Protein AF-A0A516KIY7-F1 (afdb_monomer_lite)

Sequence (84 aa):
MHGFHSWDTTAAVYLTHPELFEDYHCIIDGAEEDLKSGSLKPDQNKRIESPKVNIPIRIRDVFQYNTTILEAWSTVSLGHFAQN

Radius of gyration: 18.49 Å; chains: 1; bounding box: 32×33×59 Å

pLDDT: mean 82.88, std 14.32, range [40.59, 96.81]

Secondary structure (DSSP, 8-state):
------HHHHHHHHHH-GGGEE--EEEEE--HHHHTTT--EE-SS--TTSPEEE---EES-HHHHHHHHHHHHHTS--------

Organism: NCBI:txid2594883

Foldseek 3Di:
DDDDDPPVLVVVCCVVPVVQFDWDKFFWDPPVVCVVVVDIDGPPPPDVPTDIDIDGPDGNDPVVSVVVVVVVVVPDDPPDPDDD

Structure (mmCIF, N/CA/C/O backbone):
data_AF-A0A516KIY7-F1
#
_entry.id   AF-A0A516KIY7-F1
#
loop_
_atom_site.group_PDB
_atom_site.id
_atom_site.type_symbol
_atom_site.label_atom_id
_atom_site.label_alt_id
_atom_site.label_comp_id
_atom_site.label_asym_id
_atom_site.label_entity_id
_atom_site.label_seq_id
_atom_site.pdbx_PDB_ins_code
_atom_site.Cartn_x
_atom_site.Cartn_y
_atom_site.Cartn_z
_atom_site.occupancy
_atom_site.B_iso_or_equiv
_atom_site.auth_seq_id
_atom_site.auth_comp_id
_atom_site.auth_asym_id
_atom_site.auth_atom_id
_atom_site.pdbx_PDB_model_num
ATOM 1 N N . MET A 1 1 ? 14.636 8.140 10.192 1.00 40.59 1 MET A N 1
ATOM 2 C CA . MET A 1 1 ? 13.304 7.519 10.032 1.00 40.59 1 MET A CA 1
ATOM 3 C C . MET A 1 1 ? 13.098 6.589 11.214 1.00 40.59 1 MET A C 1
ATOM 5 O O . MET A 1 1 ? 13.799 5.593 11.298 1.00 40.59 1 MET A O 1
ATOM 9 N N . HIS A 1 2 ? 12.236 6.955 12.163 1.00 50.22 2 HIS A N 1
ATOM 10 C CA . HIS A 1 2 ? 11.870 6.096 13.290 1.00 50.22 2 HIS A CA 1
ATOM 11 C C . HIS A 1 2 ? 10.366 5.850 13.216 1.00 50.22 2 HIS A C 1
ATOM 13 O O . HIS A 1 2 ? 9.583 6.786 13.336 1.00 50.22 2 HIS A O 1
ATOM 19 N N . GLY A 1 3 ? 9.984 4.606 12.951 1.00 60.25 3 GLY A N 1
ATOM 20 C CA . GLY A 1 3 ? 8.600 4.169 12.836 1.00 60.25 3 GLY A CA 1
ATOM 21 C C . GLY A 1 3 ? 8.556 2.696 12.449 1.00 60.25 3 GLY A C 1
ATOM 22 O O . GLY A 1 3 ? 9.399 2.227 11.687 1.00 60.25 3 GLY A O 1
ATOM 23 N N . PHE A 1 4 ? 7.607 1.956 13.015 1.00 61.94 4 PHE A N 1
ATOM 24 C CA . PHE A 1 4 ? 7.307 0.594 12.592 1.00 61.94 4 PHE A CA 1
ATOM 25 C C . PHE A 1 4 ? 6.469 0.668 11.312 1.00 61.94 4 PHE A C 1
ATOM 27 O O . PHE A 1 4 ? 5.393 1.266 11.311 1.00 61.94 4 PHE A O 1
ATOM 34 N N . HIS A 1 5 ? 6.970 0.104 10.215 1.00 76.06 5 HIS A N 1
ATOM 35 C CA . HIS A 1 5 ? 6.264 0.091 8.937 1.00 76.06 5 HIS A CA 1
ATOM 36 C C . HIS A 1 5 ? 5.502 -1.227 8.798 1.00 76.06 5 HIS A C 1
ATOM 38 O O . HIS A 1 5 ? 6.095 -2.274 8.555 1.00 76.06 5 HIS A O 1
ATOM 44 N N . SER A 1 6 ? 4.180 -1.185 8.972 1.00 87.56 6 SER A N 1
ATOM 45 C CA . SER A 1 6 ? 3.318 -2.355 8.780 1.00 87.56 6 SER A CA 1
ATOM 46 C C . SER A 1 6 ? 2.939 -2.485 7.303 1.00 87.56 6 SER A C 1
ATOM 48 O O . SER A 1 6 ? 1.812 -2.181 6.921 1.00 87.56 6 SER A O 1
ATOM 50 N N . TRP A 1 7 ? 3.906 -2.882 6.469 1.00 88.88 7 TRP A N 1
ATOM 51 C CA . TRP A 1 7 ? 3.744 -2.922 5.009 1.00 88.88 7 TRP A CA 1
ATOM 52 C C . TRP A 1 7 ? 2.564 -3.790 4.552 1.00 88.88 7 TRP A C 1
ATOM 54 O O . TRP A 1 7 ? 1.826 -3.372 3.662 1.00 88.88 7 TRP A O 1
ATOM 64 N N . ASP A 1 8 ? 2.321 -4.929 5.204 1.00 93.25 8 ASP A N 1
ATOM 65 C CA . ASP A 1 8 ? 1.181 -5.797 4.874 1.00 93.25 8 ASP A CA 1
ATOM 66 C C . ASP A 1 8 ? -0.163 -5.136 5.214 1.00 93.25 8 ASP A C 1
ATOM 68 O O . ASP A 1 8 ? -1.106 -5.174 4.423 1.00 93.25 8 ASP A O 1
ATOM 72 N N . THR A 1 9 ? -0.241 -4.448 6.359 1.00 94.38 9 THR A N 1
ATOM 73 C CA . THR A 1 9 ? -1.427 -3.658 6.720 1.00 94.38 9 THR A CA 1
ATOM 74 C C . THR A 1 9 ? -1.632 -2.521 5.725 1.00 94.38 9 THR A C 1
ATOM 76 O O . THR A 1 9 ? -2.752 -2.300 5.276 1.00 94.38 9 THR A O 1
ATOM 79 N N . THR A 1 10 ? -0.564 -1.827 5.318 1.00 94.06 10 THR A N 1
ATOM 80 C CA . THR A 1 10 ? -0.649 -0.769 4.303 1.00 94.06 10 THR A CA 1
ATOM 81 C C . THR A 1 10 ? -1.200 -1.304 2.981 1.00 94.06 10 THR A C 1
ATOM 83 O O . THR A 1 10 ? -2.048 -0.647 2.381 1.00 94.06 10 THR A O 1
ATOM 86 N N . ALA A 1 11 ? -0.785 -2.500 2.550 1.00 94.31 11 ALA A N 1
ATOM 87 C CA . ALA A 1 11 ? -1.325 -3.138 1.351 1.00 94.31 11 ALA A CA 1
ATOM 88 C C . ALA A 1 11 ? -2.830 -3.439 1.485 1.00 94.31 11 ALA A C 1
ATOM 90 O O . ALA A 1 11 ? -3.596 -3.154 0.565 1.00 94.31 11 ALA A O 1
ATOM 91 N N . ALA A 1 12 ? -3.278 -3.942 2.640 1.00 95.50 12 ALA A N 1
ATOM 92 C CA . ALA A 1 12 ? -4.700 -4.176 2.902 1.00 95.50 12 ALA A CA 1
ATOM 93 C C . ALA A 1 12 ? -5.524 -2.873 2.918 1.00 95.50 12 ALA A C 1
ATOM 95 O O . ALA A 1 12 ? -6.627 -2.825 2.368 1.00 95.50 12 ALA A O 1
ATOM 96 N N . VAL A 1 13 ? -4.984 -1.796 3.499 1.00 96.00 13 VAL A N 1
ATOM 97 C CA . VAL A 1 13 ? -5.637 -0.477 3.493 1.00 96.00 13 VAL A CA 1
ATOM 98 C C . VAL A 1 13 ? -5.703 0.085 2.074 1.00 96.00 13 VAL A C 1
ATOM 100 O O . VAL A 1 13 ? -6.750 0.579 1.685 1.00 96.00 13 VAL A O 1
ATOM 103 N N . TYR A 1 14 ? -4.657 -0.062 1.257 1.00 95.75 14 TYR A N 1
ATOM 104 C CA . TYR A 1 14 ? -4.689 0.367 -0.147 1.00 95.75 14 TYR A CA 1
ATOM 105 C C . TYR A 1 14 ? -5.778 -0.342 -0.963 1.00 95.75 14 TYR A C 1
ATOM 107 O O . TYR A 1 14 ? -6.451 0.292 -1.770 1.00 95.75 14 TYR A O 1
ATOM 115 N N . LEU A 1 15 ? -5.998 -1.638 -0.728 1.00 95.12 15 LEU A N 1
ATOM 116 C CA . LEU A 1 15 ? -7.049 -2.393 -1.418 1.00 95.12 15 LEU A CA 1
ATOM 117 C C . LEU A 1 15 ? -8.469 -1.990 -0.997 1.00 95.12 15 LEU A C 1
ATOM 119 O O . LEU A 1 15 ? -9.397 -2.136 -1.788 1.00 95.12 15 LEU A O 1
ATOM 123 N N . THR A 1 16 ? -8.649 -1.528 0.241 1.00 96.44 16 THR A N 1
ATOM 124 C CA . THR A 1 16 ? -9.974 -1.236 0.818 1.00 96.44 16 THR A CA 1
ATOM 125 C C . THR A 1 16 ? -10.332 0.249 0.812 1.00 96.44 16 THR A C 1
ATOM 127 O O . THR A 1 16 ? -11.512 0.574 0.753 1.00 96.44 16 THR A O 1
ATOM 130 N N . HIS A 1 17 ? -9.326 1.122 0.842 1.00 96.75 17 HIS A N 1
ATOM 131 C CA . HIS A 1 17 ? -9.431 2.582 0.911 1.00 96.75 17 HIS A CA 1
ATOM 132 C C . HIS A 1 17 ? -8.379 3.240 -0.012 1.00 96.75 17 HIS A C 1
ATOM 134 O O . HIS A 1 17 ? -7.485 3.958 0.459 1.00 96.75 17 HIS A O 1
ATOM 140 N N . PRO A 1 18 ? -8.404 2.963 -1.333 1.00 95.62 18 PRO A N 1
ATOM 141 C CA . PRO A 1 18 ? -7.406 3.478 -2.276 1.00 95.62 18 PRO A CA 1
ATOM 142 C C . PRO A 1 18 ? -7.369 5.013 -2.338 1.00 95.62 18 PRO A C 1
ATOM 144 O O . PRO A 1 18 ? -6.326 5.594 -2.628 1.00 95.62 18 PRO A O 1
ATOM 147 N N . GLU A 1 19 ? -8.469 5.692 -2.010 1.00 96.31 19 GLU A N 1
ATOM 148 C CA . GLU A 1 19 ? -8.571 7.153 -1.959 1.00 96.31 19 GLU A CA 1
ATOM 149 C C . GLU A 1 19 ? -7.622 7.803 -0.943 1.00 96.31 19 GLU A C 1
ATOM 151 O O . GLU A 1 19 ? -7.280 8.980 -1.082 1.00 96.31 19 GLU A O 1
ATOM 156 N N . LEU A 1 20 ? -7.142 7.042 0.047 1.00 96.81 20 LEU A N 1
ATOM 157 C CA . LEU A 1 20 ? -6.144 7.508 1.010 1.00 96.81 20 LEU A CA 1
ATOM 158 C C . LEU A 1 20 ? -4.736 7.600 0.414 1.00 96.81 20 LEU A C 1
ATOM 160 O O . LEU A 1 20 ? -3.827 8.104 1.078 1.00 96.81 20 LEU A O 1
ATOM 164 N N . PHE A 1 21 ? -4.531 7.149 -0.824 1.00 96.56 21 PHE A N 1
ATOM 165 C CA . PHE A 1 21 ? -3.218 7.034 -1.439 1.00 96.56 21 PHE A CA 1
ATOM 166 C C . PHE A 1 21 ? -3.057 7.938 -2.660 1.00 96.56 21 PHE A C 1
ATOM 168 O O . PHE A 1 21 ? -3.987 8.235 -3.412 1.00 96.56 21 PHE A O 1
ATOM 175 N N . GLU A 1 22 ? -1.836 8.433 -2.835 1.00 95.62 22 GLU A N 1
ATOM 176 C CA . GLU A 1 22 ? -1.420 9.143 -4.035 1.00 95.62 22 GLU A CA 1
ATOM 177 C C . GLU A 1 22 ? -0.893 8.153 -5.070 1.00 95.62 22 GLU A C 1
ATOM 179 O O . GLU A 1 22 ? 0.194 7.590 -4.907 1.00 95.62 22 GLU A O 1
ATOM 184 N N . ASP A 1 23 ? -1.683 7.965 -6.127 1.00 93.75 23 ASP A N 1
ATOM 185 C CA . ASP A 1 23 ? -1.313 7.158 -7.281 1.00 93.75 23 ASP A CA 1
ATOM 186 C C . ASP A 1 23 ? -0.073 7.712 -7.970 1.00 93.75 23 ASP A C 1
ATOM 188 O O . ASP A 1 23 ? 0.025 8.901 -8.286 1.00 93.75 23 ASP A O 1
ATOM 192 N N . TYR A 1 24 ? 0.834 6.807 -8.308 1.00 90.62 24 TYR A N 1
ATOM 193 C CA . TYR A 1 24 ? 1.941 7.092 -9.195 1.00 90.62 24 TYR A CA 1
ATOM 194 C C . TYR A 1 24 ? 2.083 5.940 -10.175 1.00 90.62 24 TYR A C 1
ATOM 196 O O . TYR A 1 24 ? 2.517 4.834 -9.854 1.00 90.62 24 TYR A O 1
ATOM 204 N N . HIS A 1 25 ? 1.687 6.225 -11.408 1.00 89.56 25 HIS A N 1
ATOM 205 C CA . HIS A 1 25 ? 1.755 5.259 -12.481 1.00 89.56 25 HIS A CA 1
ATOM 206 C C . HIS A 1 25 ? 3.132 5.316 -13.132 1.00 89.56 25 HIS A C 1
ATOM 208 O O . HIS A 1 25 ? 3.501 6.338 -13.715 1.00 89.56 25 HIS A O 1
ATOM 214 N N . CYS A 1 26 ? 3.861 4.208 -13.091 1.00 87.00 26 CYS A N 1
ATOM 215 C CA . CYS A 1 26 ? 5.143 4.074 -13.764 1.00 87.00 26 CYS A CA 1
ATOM 216 C C . CYS A 1 26 ? 5.206 2.788 -14.584 1.00 87.00 26 CYS A C 1
ATOM 218 O O . CYS A 1 26 ? 4.370 1.893 -14.469 1.00 87.00 26 CYS A O 1
ATOM 220 N N . ILE A 1 27 ? 6.194 2.740 -15.464 1.00 86.81 27 ILE A N 1
ATOM 221 C CA . ILE A 1 27 ? 6.563 1.538 -16.198 1.00 86.81 27 ILE A CA 1
ATOM 222 C C . ILE A 1 27 ? 7.710 0.899 -15.418 1.00 86.81 27 ILE A C 1
ATOM 224 O O . ILE A 1 27 ? 8.604 1.623 -14.981 1.00 86.81 27 ILE A O 1
ATOM 228 N N . ILE A 1 28 ? 7.686 -0.417 -15.224 1.00 84.88 28 ILE A N 1
ATOM 229 C CA . ILE A 1 28 ? 8.790 -1.149 -14.589 1.00 84.88 28 ILE A CA 1
ATOM 230 C C . ILE A 1 28 ? 9.595 -1.887 -15.659 1.00 84.88 28 ILE A C 1
ATOM 232 O O . ILE A 1 28 ? 9.014 -2.509 -16.548 1.00 84.88 28 ILE A O 1
ATOM 236 N N . ASP A 1 29 ? 10.924 -1.832 -15.550 1.00 77.50 29 ASP A N 1
ATOM 237 C CA . ASP A 1 29 ? 11.824 -2.707 -16.298 1.00 77.50 29 ASP A CA 1
ATOM 238 C C . ASP A 1 29 ? 11.786 -4.105 -15.667 1.00 77.50 29 ASP A C 1
ATOM 240 O O . ASP A 1 29 ? 12.146 -4.292 -14.502 1.00 77.50 29 ASP A O 1
ATOM 244 N N . GLY A 1 30 ? 11.240 -5.059 -16.418 1.00 73.31 30 GLY A N 1
ATOM 245 C CA . GLY A 1 30 ? 10.985 -6.430 -15.982 1.00 73.31 30 GLY A CA 1
ATOM 246 C C . GLY A 1 30 ? 11.916 -7.457 -16.620 1.00 73.31 30 GLY A C 1
ATOM 247 O O . GLY A 1 30 ? 11.518 -8.616 -16.730 1.00 73.31 30 GLY A O 1
ATOM 248 N N . ALA A 1 31 ? 13.101 -7.052 -17.093 1.00 78.25 31 ALA A N 1
ATOM 249 C CA . ALA A 1 31 ? 14.084 -7.980 -17.647 1.00 78.25 31 ALA A CA 1
ATOM 250 C C . ALA A 1 31 ? 14.373 -9.134 -16.665 1.00 78.25 31 ALA A C 1
ATOM 252 O O . ALA A 1 31 ? 14.580 -8.912 -15.469 1.00 78.25 31 ALA A O 1
ATOM 253 N N . GLU A 1 32 ? 14.389 -10.376 -17.165 1.00 81.62 32 GLU A N 1
ATOM 254 C CA . GLU A 1 32 ? 14.543 -11.588 -16.345 1.00 81.62 32 GLU A CA 1
ATOM 255 C C . GLU A 1 32 ? 15.800 -11.524 -15.462 1.00 81.62 32 GLU A C 1
ATOM 257 O O . GLU A 1 32 ? 15.808 -11.972 -14.314 1.00 81.62 32 GLU A O 1
ATOM 262 N N . GLU A 1 33 ? 16.870 -10.929 -15.984 1.00 80.38 33 GLU A N 1
ATOM 263 C CA . GLU A 1 33 ? 18.143 -10.753 -15.300 1.00 80.38 33 GLU A CA 1
ATOM 264 C C . GLU A 1 33 ? 18.037 -9.849 -14.066 1.00 80.38 33 GLU A C 1
ATOM 266 O O . GLU A 1 33 ? 18.636 -10.162 -13.036 1.00 80.38 33 GLU A O 1
ATOM 271 N N . ASP A 1 34 ? 17.257 -8.767 -14.128 1.00 74.50 34 ASP A N 1
ATOM 272 C CA . ASP A 1 34 ? 17.051 -7.865 -12.991 1.00 74.50 34 ASP A CA 1
ATOM 273 C C . ASP A 1 34 ? 16.189 -8.533 -11.903 1.00 74.50 34 ASP A C 1
ATOM 275 O O . ASP A 1 34 ? 16.478 -8.400 -10.705 1.00 74.50 34 ASP A O 1
ATOM 279 N N . LEU A 1 35 ? 15.209 -9.353 -12.306 1.00 82.25 35 LEU A N 1
ATOM 280 C CA . LEU A 1 35 ? 14.338 -10.102 -11.392 1.00 82.25 35 LEU A CA 1
ATOM 281 C C . LEU A 1 35 ? 15.096 -11.143 -10.555 1.00 82.25 35 LEU A C 1
ATOM 283 O O . LEU A 1 35 ? 14.699 -11.408 -9.420 1.00 82.25 35 LEU A O 1
ATOM 287 N N . LYS A 1 36 ? 16.226 -11.679 -11.044 1.00 86.12 36 LYS A N 1
ATOM 288 C CA . LYS A 1 36 ? 17.083 -12.619 -10.282 1.00 86.12 36 LYS A CA 1
ATOM 289 C C . LYS A 1 36 ? 17.642 -12.007 -8.997 1.00 86.12 36 LYS A C 1
ATOM 291 O O . LYS A 1 36 ? 17.952 -12.735 -8.058 1.00 86.12 36 LYS A O 1
ATOM 296 N N . SER A 1 37 ? 17.757 -10.680 -8.945 1.00 86.56 37 SER A N 1
ATOM 297 C CA . SER A 1 37 ? 18.188 -9.943 -7.752 1.00 86.56 37 SER A CA 1
ATOM 298 C C . SER A 1 37 ? 17.032 -9.515 -6.839 1.00 86.56 37 SER A C 1
ATOM 300 O O . SER A 1 37 ? 17.274 -9.019 -5.741 1.00 86.56 37 SER A O 1
ATOM 302 N N . GLY A 1 38 ? 15.782 -9.672 -7.293 1.00 82.88 38 GLY A N 1
ATOM 303 C CA . GLY A 1 38 ? 14.594 -9.120 -6.638 1.00 82.88 38 GLY A CA 1
ATOM 304 C C . GLY A 1 38 ? 14.443 -7.601 -6.792 1.00 82.88 38 GLY A C 1
ATOM 305 O O . GLY A 1 38 ? 13.634 -6.997 -6.091 1.00 82.88 38 GLY A O 1
ATOM 306 N N . SER A 1 39 ? 15.218 -6.961 -7.675 1.00 81.25 39 SER A N 1
ATOM 307 C CA . SER A 1 39 ? 15.141 -5.520 -7.918 1.00 81.25 39 SER A CA 1
ATOM 308 C C . SER A 1 39 ? 14.088 -5.197 -8.975 1.00 81.25 39 SER A C 1
ATOM 310 O O . SER A 1 39 ? 14.086 -5.776 -10.057 1.00 81.25 39 SER A O 1
ATOM 312 N N . LEU A 1 40 ? 13.225 -4.227 -8.674 1.00 81.56 40 LEU A N 1
ATOM 313 C CA . LEU A 1 40 ? 12.320 -3.608 -9.640 1.00 81.56 40 LEU A CA 1
ATOM 314 C C . LEU A 1 40 ? 12.765 -2.163 -9.849 1.00 81.56 40 LEU A C 1
ATOM 316 O O . LEU A 1 40 ? 12.923 -1.411 -8.884 1.00 81.56 40 LEU A O 1
ATOM 320 N N . LYS A 1 41 ? 12.976 -1.770 -11.105 1.00 80.44 41 LYS A N 1
ATOM 321 C CA . LYS A 1 41 ? 13.439 -0.426 -11.468 1.00 80.44 41 LYS A CA 1
ATOM 322 C C . LYS A 1 41 ? 12.403 0.244 -12.366 1.00 80.44 41 LYS A C 1
ATOM 324 O O . LYS A 1 41 ? 11.875 -0.417 -13.258 1.00 80.44 41 LYS A O 1
ATOM 329 N N . PRO A 1 42 ? 12.111 1.541 -12.181 1.00 79.06 42 PRO A N 1
ATOM 330 C CA . PRO A 1 42 ? 11.329 2.281 -13.159 1.00 79.06 42 PRO A CA 1
ATOM 331 C C . PRO A 1 42 ? 12.037 2.259 -14.521 1.00 79.06 42 PRO A C 1
ATOM 333 O O . PRO A 1 42 ? 13.222 2.587 -14.600 1.00 79.06 42 PRO A O 1
ATOM 336 N N . ASP A 1 43 ? 11.320 1.893 -15.582 1.00 74.00 43 ASP A N 1
ATOM 337 C CA . ASP A 1 43 ? 11.835 1.920 -16.950 1.00 74.00 43 ASP A CA 1
ATOM 338 C C . ASP A 1 43 ? 12.042 3.378 -17.381 1.00 74.00 43 ASP A C 1
ATOM 340 O O . ASP A 1 43 ? 11.097 4.127 -17.644 1.00 74.00 43 ASP A O 1
ATOM 344 N N . GLN A 1 44 ? 13.305 3.793 -17.446 1.00 68.38 44 GLN A N 1
ATOM 345 C CA . GLN A 1 44 ? 13.690 5.134 -17.889 1.00 68.38 44 GLN A CA 1
ATOM 346 C C . GLN A 1 44 ? 13.599 5.295 -19.415 1.00 68.38 44 GLN A C 1
ATOM 348 O O . GLN A 1 44 ? 13.528 6.419 -19.911 1.00 68.38 44 GLN A O 1
ATOM 353 N N . ASN A 1 45 ? 13.570 4.184 -20.157 1.00 67.69 45 ASN A N 1
ATOM 354 C CA . ASN A 1 45 ? 13.656 4.143 -21.615 1.00 67.69 45 ASN A CA 1
ATOM 355 C C . ASN A 1 45 ? 12.295 3.932 -22.300 1.00 67.69 45 ASN A C 1
ATOM 357 O O . ASN A 1 45 ? 12.239 3.947 -23.529 1.00 67.69 45 ASN A O 1
ATOM 361 N N . LYS A 1 46 ? 11.203 3.792 -21.528 1.00 62.25 46 LYS A N 1
ATOM 362 C CA . LYS A 1 46 ? 9.811 3.675 -22.009 1.00 62.25 46 LYS A CA 1
ATOM 363 C C . LYS A 1 46 ? 9.659 2.632 -23.123 1.00 62.25 46 LYS A C 1
ATOM 365 O O . LYS A 1 46 ? 9.086 2.928 -24.176 1.00 62.25 46 LYS A O 1
ATOM 370 N N . ARG A 1 47 ? 10.191 1.422 -22.924 1.00 64.12 47 ARG A N 1
ATOM 371 C CA . ARG A 1 47 ? 10.007 0.346 -23.904 1.00 64.12 47 ARG A CA 1
ATOM 372 C C . ARG A 1 47 ? 8.510 0.043 -24.010 1.00 64.12 47 ARG A C 1
ATOM 374 O O . ARG A 1 47 ? 7.809 -0.048 -23.007 1.00 64.12 47 ARG A O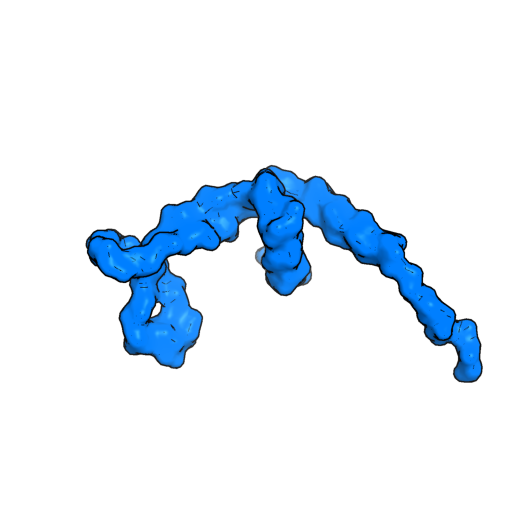 1
ATOM 381 N N . ILE A 1 48 ? 8.017 -0.070 -25.242 1.00 58.91 48 ILE A N 1
ATOM 382 C CA . ILE A 1 48 ? 6.578 -0.106 -25.566 1.00 58.91 48 ILE A CA 1
ATOM 383 C C . ILE A 1 48 ? 5.865 -1.328 -24.947 1.00 58.91 48 ILE A C 1
ATOM 385 O O . ILE A 1 48 ? 4.659 -1.280 -24.725 1.00 58.91 48 ILE A O 1
ATOM 389 N N . GLU A 1 49 ? 6.606 -2.391 -24.623 1.00 67.56 49 GLU A N 1
ATOM 390 C CA . GLU A 1 49 ? 6.072 -3.662 -24.108 1.00 67.56 49 GLU A CA 1
ATOM 391 C C . GLU A 1 49 ? 6.195 -3.829 -22.584 1.00 67.56 49 GLU A C 1
ATOM 393 O O . GLU A 1 49 ? 5.786 -4.850 -22.034 1.00 67.56 49 GLU A O 1
ATOM 398 N N . SER A 1 50 ? 6.743 -2.838 -21.878 1.00 71.56 50 SER A N 1
ATOM 399 C CA . SER A 1 50 ? 6.954 -2.935 -20.433 1.00 71.56 50 SER A CA 1
ATOM 400 C C . SER A 1 50 ? 5.641 -2.733 -19.648 1.00 71.56 50 SER A C 1
ATOM 402 O O . SER A 1 50 ? 4.835 -1.859 -19.992 1.00 71.56 50 SER A O 1
ATOM 404 N N . PRO A 1 51 ? 5.404 -3.49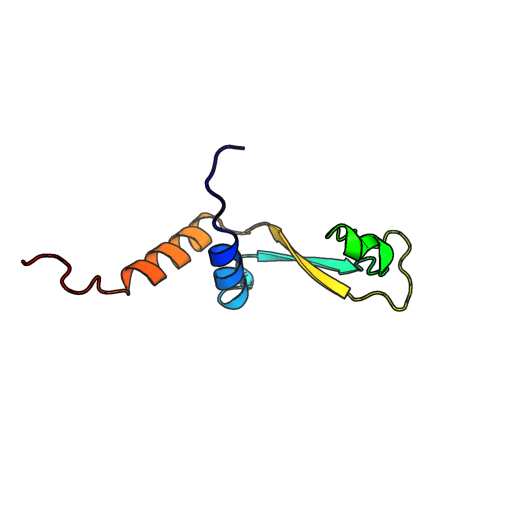5 -18.562 1.00 77.12 51 PRO A N 1
ATOM 405 C CA . PRO A 1 51 ? 4.176 -3.400 -17.781 1.00 77.12 51 PRO A CA 1
ATOM 406 C C . PRO A 1 51 ? 4.052 -2.040 -17.083 1.00 77.12 51 PRO A C 1
ATOM 408 O O . PRO A 1 51 ? 4.982 -1.556 -16.431 1.00 77.12 51 PRO A O 1
ATOM 411 N N . LYS A 1 52 ? 2.862 -1.439 -17.188 1.00 86.38 52 LYS A N 1
ATOM 412 C CA . LYS A 1 52 ? 2.483 -0.238 -16.438 1.00 86.38 52 LYS A CA 1
ATOM 413 C C . LYS A 1 52 ? 1.856 -0.649 -15.109 1.00 86.38 52 LYS A C 1
ATOM 415 O O . LYS A 1 52 ? 0.876 -1.388 -15.093 1.00 86.38 52 LYS A O 1
ATOM 420 N N . VAL A 1 53 ? 2.386 -0.126 -14.013 1.00 88.56 53 VAL A N 1
ATOM 421 C CA . VAL A 1 53 ? 1.901 -0.384 -12.653 1.00 88.56 53 VAL A CA 1
ATOM 422 C C . VAL A 1 53 ? 1.535 0.922 -11.956 1.00 88.56 53 VAL A C 1
ATOM 424 O O . VAL A 1 53 ? 2.031 1.989 -12.320 1.00 88.56 53 VAL A O 1
ATOM 427 N N . ASN A 1 54 ? 0.677 0.834 -10.942 1.00 90.81 54 ASN A N 1
ATOM 428 C CA . ASN A 1 54 ? 0.472 1.907 -9.976 1.00 90.81 54 ASN A CA 1
ATOM 429 C C . ASN A 1 54 ? 1.266 1.581 -8.708 1.00 90.81 54 ASN A C 1
ATOM 431 O O . ASN A 1 54 ? 1.058 0.524 -8.114 1.00 90.81 54 ASN A O 1
ATOM 435 N N . ILE A 1 55 ? 2.170 2.471 -8.308 1.00 89.06 55 ILE A N 1
ATOM 436 C CA . ILE A 1 55 ? 2.934 2.366 -7.066 1.00 89.06 55 ILE A CA 1
ATOM 437 C C . ILE A 1 55 ? 2.532 3.549 -6.190 1.00 89.06 55 ILE A C 1
ATOM 439 O O . ILE A 1 55 ? 2.971 4.660 -6.463 1.00 89.06 55 ILE A O 1
ATOM 443 N N . PRO A 1 56 ? 1.733 3.353 -5.134 1.00 91.50 56 PRO A N 1
ATOM 444 C CA . PRO A 1 56 ? 1.409 4.427 -4.206 1.00 91.50 56 PRO A CA 1
ATOM 445 C C . PRO A 1 56 ? 2.674 5.030 -3.589 1.00 91.50 56 PRO A C 1
ATOM 447 O O . PRO A 1 56 ? 3.457 4.325 -2.954 1.00 91.50 56 PRO A O 1
ATOM 450 N N . ILE A 1 57 ? 2.881 6.337 -3.758 1.00 90.31 57 ILE A N 1
ATOM 451 C CA . ILE A 1 57 ? 4.093 7.022 -3.261 1.00 90.31 57 ILE A CA 1
ATOM 452 C C . ILE A 1 57 ? 3.868 7.764 -1.947 1.00 90.31 57 ILE A C 1
ATOM 454 O O . ILE A 1 57 ? 4.826 8.154 -1.275 1.00 90.31 57 ILE A O 1
ATOM 458 N N . ARG A 1 58 ? 2.605 7.998 -1.582 1.00 93.50 58 ARG A N 1
ATOM 459 C CA . ARG A 1 58 ? 2.248 8.785 -0.406 1.00 93.50 58 ARG A CA 1
ATOM 460 C C . ARG A 1 58 ? 0.878 8.393 0.131 1.00 93.50 58 ARG A C 1
ATOM 462 O O . ARG A 1 58 ? -0.057 8.178 -0.632 1.00 93.50 58 ARG A O 1
ATOM 469 N N . ILE A 1 59 ? 0.766 8.380 1.456 1.00 95.12 59 ILE A N 1
ATOM 470 C CA . ILE A 1 59 ? -0.514 8.397 2.169 1.00 95.12 59 ILE A CA 1
ATOM 471 C C . ILE A 1 59 ? -0.952 9.861 2.269 1.00 95.12 59 ILE A C 1
ATOM 473 O O . ILE A 1 59 ? -0.228 10.682 2.837 1.00 95.12 59 ILE A O 1
ATOM 477 N N . ARG A 1 60 ? -2.101 10.196 1.682 1.00 95.75 60 ARG A N 1
ATOM 478 C CA . ARG A 1 60 ? -2.631 11.566 1.603 1.00 95.75 60 ARG A CA 1
ATOM 479 C C . ARG A 1 60 ? -3.041 12.102 2.971 1.00 95.75 60 ARG A C 1
ATOM 481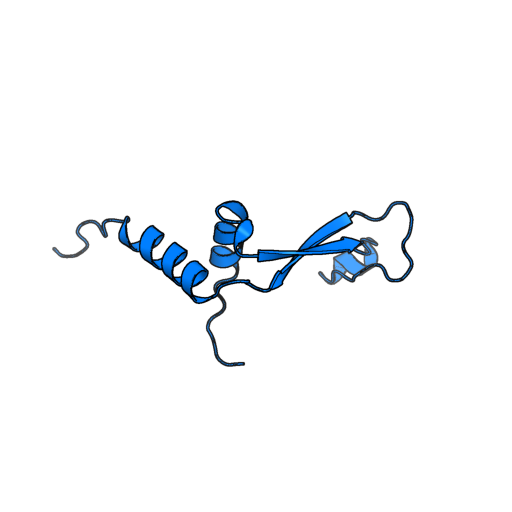 O O . ARG A 1 60 ? -2.780 13.264 3.265 1.00 95.75 60 ARG A O 1
ATOM 488 N N . ASP A 1 61 ? -3.643 11.245 3.792 1.00 95.00 61 ASP A N 1
ATOM 489 C CA . ASP A 1 61 ? -4.099 11.567 5.142 1.00 95.00 61 ASP A CA 1
ATOM 490 C C . ASP A 1 61 ? -3.671 10.466 6.120 1.00 95.00 61 ASP A C 1
ATOM 492 O O . ASP A 1 61 ? -4.251 9.381 6.185 1.00 95.00 61 ASP A O 1
ATOM 496 N N . VAL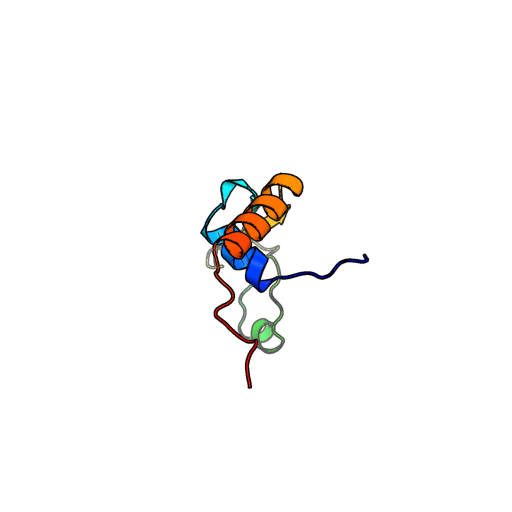 A 1 62 ? -2.614 10.748 6.881 1.00 93.44 62 VAL A N 1
ATOM 497 C CA . VAL A 1 62 ? -2.050 9.809 7.861 1.00 93.44 62 VAL A CA 1
ATOM 498 C C . VAL A 1 62 ? -2.986 9.608 9.054 1.00 93.44 62 VAL A C 1
ATOM 500 O O . VAL A 1 62 ? -2.997 8.527 9.642 1.00 93.44 62 VAL A O 1
ATOM 503 N N . PHE A 1 63 ? -3.772 10.624 9.421 1.00 95.12 63 PHE A N 1
ATOM 504 C CA . PHE A 1 63 ? -4.717 10.503 10.525 1.00 95.12 63 PHE A CA 1
ATOM 505 C C . PHE A 1 63 ? -5.841 9.544 10.139 1.00 95.12 63 PHE A C 1
ATOM 507 O O . PHE A 1 63 ? -6.057 8.557 10.840 1.00 95.12 63 PHE A O 1
ATOM 514 N N . GLN A 1 64 ? -6.473 9.760 8.983 1.00 96.69 64 GLN A N 1
ATOM 515 C CA . GLN A 1 64 ? -7.524 8.873 8.483 1.00 96.69 64 GLN A CA 1
ATOM 516 C C . GLN A 1 64 ? -7.007 7.449 8.232 1.00 96.69 64 GLN A C 1
ATOM 518 O O . GLN A 1 64 ? -7.685 6.479 8.574 1.00 96.69 64 GLN A O 1
ATOM 523 N N . TYR A 1 65 ? -5.788 7.303 7.706 1.00 95.81 65 TYR A N 1
ATOM 524 C CA . TYR A 1 65 ? -5.128 6.004 7.553 1.00 95.81 65 TYR A CA 1
ATOM 525 C C . TYR A 1 65 ? -5.007 5.248 8.887 1.00 95.81 65 TYR A C 1
ATOM 527 O O . TYR A 1 65 ? -5.396 4.084 8.978 1.00 95.81 65 TYR A O 1
ATOM 535 N N . ASN A 1 66 ? -4.515 5.907 9.941 1.00 94.44 66 ASN A N 1
ATOM 536 C CA . ASN A 1 66 ? -4.371 5.278 11.255 1.00 94.44 66 ASN A CA 1
ATOM 537 C C . ASN A 1 66 ? -5.730 4.947 11.884 1.00 94.44 66 ASN A C 1
ATOM 539 O O . ASN A 1 66 ? -5.892 3.863 12.441 1.00 94.44 66 ASN A O 1
ATOM 543 N N . THR A 1 67 ? -6.708 5.849 11.767 1.00 96.06 67 THR A N 1
ATOM 544 C CA . THR A 1 67 ? -8.078 5.626 12.249 1.00 96.06 67 THR A CA 1
ATOM 545 C C . THR A 1 67 ? -8.694 4.392 11.597 1.00 96.06 67 THR A C 1
ATOM 547 O O . THR A 1 67 ? -9.182 3.521 12.307 1.00 96.06 67 THR A O 1
ATOM 550 N N . THR A 1 68 ? -8.558 4.252 10.275 1.00 95.94 68 THR A N 1
ATOM 551 C CA . THR A 1 68 ? -9.060 3.096 9.510 1.00 95.94 68 THR A CA 1
ATOM 552 C C . THR A 1 68 ? -8.535 1.767 10.067 1.00 95.94 68 THR A C 1
ATOM 554 O O . THR A 1 68 ? -9.287 0.808 10.232 1.00 95.94 68 THR A O 1
ATOM 557 N N . ILE A 1 69 ? -7.243 1.708 10.404 1.00 94.88 69 ILE A N 1
ATOM 558 C CA . ILE A 1 69 ? -6.619 0.505 10.972 1.00 94.88 69 ILE A CA 1
ATOM 559 C C . ILE A 1 69 ? -7.156 0.217 12.377 1.00 94.88 69 ILE A C 1
ATOM 561 O O . ILE A 1 69 ? -7.539 -0.914 12.679 1.00 94.88 69 ILE A O 1
ATOM 565 N N . LEU A 1 70 ? -7.172 1.233 13.242 1.00 93.94 70 LEU A N 1
ATOM 566 C CA . LEU A 1 70 ? -7.581 1.077 14.636 1.00 93.94 70 LEU A CA 1
ATOM 567 C C . LEU A 1 70 ? -9.058 0.704 14.755 1.00 93.94 70 LEU A C 1
ATOM 569 O O . LEU A 1 70 ? -9.398 -0.164 15.556 1.00 93.94 70 LEU A O 1
ATOM 573 N N . GLU A 1 71 ? -9.923 1.306 13.940 1.00 94.62 71 GLU A N 1
ATOM 574 C CA . GLU A 1 71 ? -11.338 0.954 13.868 1.00 94.62 71 GLU A CA 1
ATOM 575 C C . GLU A 1 71 ? -11.509 -0.499 13.431 1.00 94.62 71 GLU A C 1
ATOM 577 O O . GLU A 1 71 ? -12.173 -1.260 14.136 1.00 94.62 71 GLU A O 1
ATOM 582 N N . ALA A 1 72 ? -10.843 -0.922 12.350 1.00 93.31 72 ALA A N 1
ATOM 583 C CA . ALA A 1 72 ? -10.902 -2.304 11.880 1.00 93.31 72 ALA A CA 1
ATOM 584 C C . ALA A 1 72 ? -10.489 -3.297 12.979 1.00 93.31 72 ALA A C 1
ATOM 586 O O . ALA A 1 72 ? -11.201 -4.269 13.238 1.00 93.31 72 ALA A O 1
ATOM 587 N N . TRP A 1 73 ? -9.388 -3.036 13.688 1.00 92.06 73 TRP A N 1
ATOM 588 C CA . TRP A 1 73 ? -8.936 -3.890 14.789 1.00 92.06 73 TRP A CA 1
ATOM 589 C C . TRP A 1 73 ? -9.856 -3.845 16.011 1.00 92.06 73 TRP A C 1
ATOM 591 O O . TRP A 1 73 ? -10.036 -4.870 16.664 1.00 92.06 73 TRP A O 1
ATOM 601 N N . SER A 1 74 ? -10.485 -2.703 16.299 1.00 92.00 74 SER A N 1
ATOM 602 C CA . SER A 1 74 ? -11.433 -2.571 17.413 1.00 92.00 74 SER A CA 1
ATOM 603 C C . SER A 1 74 ? -12.677 -3.452 17.257 1.00 92.00 74 SER A C 1
ATOM 605 O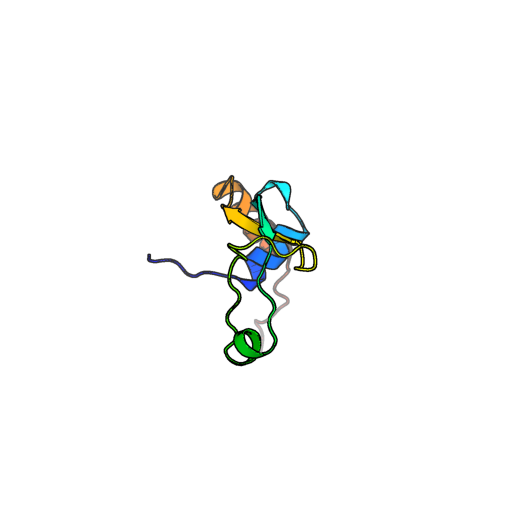 O . SER A 1 74 ? -13.317 -3.799 18.248 1.00 92.00 74 SER A O 1
ATOM 607 N N . THR A 1 75 ? -13.007 -3.854 16.024 1.00 88.19 75 THR A N 1
ATOM 608 C CA . THR A 1 75 ? -14.153 -4.731 15.747 1.00 88.19 75 THR A CA 1
ATOM 609 C C . THR A 1 75 ? -13.891 -6.202 16.073 1.00 88.19 75 THR A C 1
ATOM 611 O O . THR A 1 75 ? -14.825 -7.005 16.117 1.00 88.19 75 THR A O 1
ATOM 614 N N . VAL A 1 76 ? -12.634 -6.574 16.333 1.00 86.81 76 VAL A N 1
ATOM 615 C CA . VAL A 1 76 ? -12.256 -7.946 16.667 1.00 86.81 76 VAL A CA 1
ATOM 616 C C . VAL A 1 76 ? -12.419 -8.164 18.169 1.00 86.81 76 VAL A C 1
ATOM 618 O O . VAL A 1 76 ? -11.707 -7.586 18.987 1.00 86.81 76 VAL A O 1
ATOM 621 N N . SER A 1 77 ? -13.339 -9.051 18.551 1.00 79.38 77 SER A N 1
ATOM 622 C CA . SER A 1 77 ? -13.407 -9.536 19.929 1.00 79.38 77 SER A CA 1
ATOM 623 C C . SER A 1 77 ? -12.226 -10.469 20.190 1.00 79.38 77 SER A C 1
ATOM 625 O O . SER A 1 77 ? -12.117 -11.537 19.583 1.00 79.38 77 SER A O 1
ATOM 627 N N . LEU A 1 78 ? -11.339 -10.076 21.105 1.00 70.25 78 LEU A N 1
ATOM 628 C CA . LEU A 1 78 ? -10.326 -10.970 21.658 1.00 70.25 78 LEU A CA 1
ATOM 629 C C . LEU A 1 78 ? -11.047 -11.993 22.543 1.00 70.25 78 LEU A C 1
ATOM 631 O O . LEU A 1 78 ? -11.264 -11.765 23.733 1.00 70.25 78 LEU A O 1
ATOM 635 N N . GLY A 1 79 ? -11.500 -13.092 21.941 1.00 62.97 79 GLY A N 1
ATOM 636 C CA . GLY A 1 79 ? -12.145 -14.180 22.666 1.00 62.97 79 GLY A CA 1
ATOM 637 C C . GLY A 1 79 ? -11.298 -14.637 23.859 1.00 62.97 79 GLY A C 1
ATOM 638 O O . GLY A 1 79 ? -10.091 -14.803 23.739 1.00 62.97 79 GLY A O 1
ATOM 639 N N . HIS A 1 80 ? -11.961 -14.792 25.007 1.00 59.06 80 HIS A N 1
ATOM 640 C CA . HIS A 1 80 ? -11.549 -15.393 26.285 1.00 59.06 80 HIS A CA 1
ATOM 641 C C . HIS A 1 80 ? -10.177 -16.123 26.314 1.00 59.06 80 HIS A C 1
ATOM 643 O O . HIS A 1 80 ? -10.120 -17.348 26.354 1.00 59.06 80 HIS A O 1
ATOM 649 N N . PHE A 1 81 ? -9.060 -15.390 26.380 1.00 59.31 81 PHE A N 1
ATOM 650 C CA . PHE A 1 81 ? -7.730 -15.960 26.683 1.00 59.31 81 PHE A CA 1
ATOM 651 C C . PHE A 1 81 ? -7.353 -15.877 28.171 1.00 59.31 81 PHE A C 1
ATOM 653 O O . PHE A 1 81 ? -6.198 -16.071 28.538 1.00 59.31 81 PHE A O 1
ATOM 660 N N . ALA A 1 82 ? -8.319 -15.620 29.051 1.00 54.09 82 ALA A N 1
ATOM 661 C CA . ALA A 1 82 ? -8.114 -15.650 30.493 1.00 54.09 82 ALA A CA 1
ATOM 662 C C . ALA A 1 82 ? -9.114 -16.610 31.138 1.00 54.09 82 ALA A C 1
ATOM 664 O O . ALA A 1 82 ? -10.200 -16.184 31.521 1.00 54.09 82 ALA A O 1
ATOM 665 N N . GLN A 1 83 ? -8.741 -17.891 31.216 1.00 47.66 83 GLN A N 1
ATOM 666 C CA . GLN A 1 83 ? -8.942 -18.768 32.380 1.00 47.66 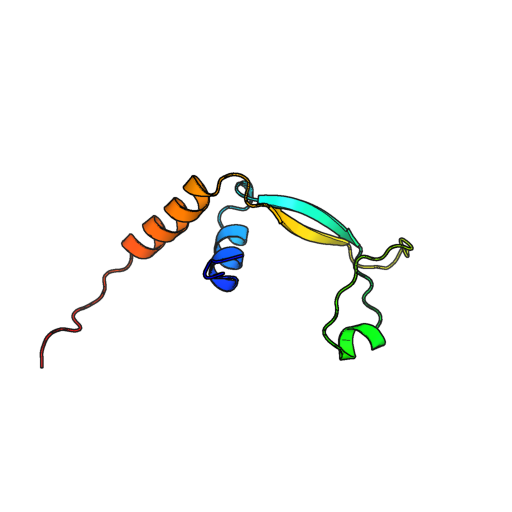83 GLN A CA 1
ATOM 667 C C . GLN A 1 83 ? -8.488 -20.199 32.056 1.00 47.66 83 GLN A C 1
ATOM 669 O O . GLN A 1 83 ? -9.157 -20.905 31.305 1.00 47.66 83 GLN A O 1
ATOM 674 N N . ASN A 1 84 ? -7.324 -20.575 32.598 1.00 41.72 84 ASN A N 1
ATOM 675 C CA . ASN A 1 84 ? -7.021 -21.851 33.262 1.00 41.72 84 ASN A CA 1
ATOM 676 C C . ASN A 1 84 ? -5.640 -21.749 33.915 1.00 41.72 84 ASN A C 1
ATOM 678 O O . ASN A 1 84 ? -4.660 -21.517 33.173 1.00 41.72 84 ASN A O 1
#